Protein AF-A0A9E2HA99-F1 (afdb_monomer_lite)

Sequence (109 aa):
MNSQIDRIVDLSRIRFGTSSFSSKDWVGPFYKPGTSASDFLRQYSNELDTVEIDSTYYSIPSEDAVKGWIEKIPEKFVLSAKLQSRSSEQCHQVIVAEQKESEKGLHVA

Foldseek 3Di:
DPPPPCPPDVCVPDWDEEQDQQDPVCQPVQNDHPDDSLLSLLSRQVVTQEYEDAVCQVDPDDPVVVVSSVVRHDLRHWYWYADHDPDPDDDRHTDIDHDDPDPDDPDDD

Secondary structure (DSSP, 8-state):
--SSGGGT--GGG---EES-S--GGGBTTTBPTT--GGGHHHHHHHH-SEEEETHHHHSPPPHHHHHHHHTTS-TT-EEEEEPPPSSSS----EEEE------------

Radius of gyration: 17.53 Å; chains: 1; bounding box: 43×54×47 Å

Structure (mmCIF, N/CA/C/O backbone):
data_AF-A0A9E2HA99-F1
#
_entry.id   AF-A0A9E2HA99-F1
#
loop_
_atom_site.group_PDB
_atom_site.id
_atom_site.type_symbol
_atom_site.label_atom_id
_atom_site.label_alt_id
_atom_site.label_comp_id
_atom_site.label_asym_id
_atom_site.label_entity_id
_atom_site.label_seq_id
_atom_site.pdbx_PDB_ins_code
_atom_site.Cartn_x
_atom_site.Cartn_y
_atom_site.Cartn_z
_atom_site.occupancy
_atom_site.B_iso_or_equiv
_atom_site.auth_seq_id
_atom_site.auth_comp_id
_atom_site.auth_asym_id
_atom_site.auth_atom_id
_atom_site.pdbx_PDB_model_num
ATOM 1 N N . MET A 1 1 ? -18.242 -6.633 -32.021 1.00 46.50 1 MET A N 1
ATOM 2 C CA . MET A 1 1 ? -17.033 -5.799 -32.186 1.00 46.50 1 MET A CA 1
ATOM 3 C C . MET A 1 1 ? -16.126 -5.785 -30.944 1.00 46.50 1 MET A C 1
ATOM 5 O O . MET A 1 1 ? -15.250 -4.944 -30.889 1.00 46.50 1 MET A O 1
ATOM 9 N N . ASN A 1 2 ? -16.260 -6.735 -29.999 1.00 47.84 2 ASN A N 1
ATOM 10 C CA . ASN A 1 2 ? -15.469 -6.759 -28.751 1.00 47.84 2 ASN A CA 1
ATOM 11 C C . ASN A 1 2 ? -14.676 -8.065 -28.524 1.00 47.84 2 ASN A C 1
ATOM 13 O O . ASN A 1 2 ? -14.127 -8.254 -27.453 1.00 47.84 2 ASN A O 1
ATOM 17 N N . SER A 1 3 ? -14.581 -8.980 -29.498 1.00 56.81 3 SER A N 1
ATOM 18 C CA . SER A 1 3 ? -14.008 -10.325 -29.264 1.00 56.81 3 SER A CA 1
ATOM 19 C C . SER A 1 3 ? -12.512 -10.468 -29.604 1.00 56.81 3 SER A C 1
ATOM 21 O O . SER A 1 3 ? -12.031 -11.590 -29.787 1.00 56.81 3 SER A O 1
ATOM 23 N N . GLN A 1 4 ? -11.786 -9.361 -29.797 1.00 55.38 4 GLN A N 1
ATOM 24 C CA . GLN A 1 4 ? -10.357 -9.384 -30.157 1.00 55.38 4 GLN A CA 1
ATOM 25 C C . GLN A 1 4 ? -9.420 -8.846 -29.066 1.00 55.38 4 GLN A C 1
ATOM 27 O O . GLN A 1 4 ? -8.236 -9.164 -29.122 1.00 55.38 4 GLN A O 1
ATOM 32 N N . ILE A 1 5 ? -9.916 -8.110 -28.062 1.00 58.50 5 ILE A N 1
ATOM 33 C CA . ILE A 1 5 ? -9.073 -7.589 -26.968 1.00 58.50 5 ILE A CA 1
ATOM 34 C C . ILE A 1 5 ? -8.691 -8.706 -25.981 1.00 58.50 5 ILE A C 1
ATOM 36 O O . ILE A 1 5 ? -7.530 -8.798 -25.591 1.00 58.50 5 ILE A O 1
ATOM 40 N N . ASP A 1 6 ? -9.606 -9.639 -25.702 1.00 54.19 6 ASP A N 1
ATOM 41 C CA . ASP A 1 6 ? -9.389 -10.740 -24.745 1.00 54.19 6 ASP A CA 1
ATOM 42 C C . ASP A 1 6 ? -8.276 -11.727 -25.146 1.00 54.19 6 ASP A C 1
ATOM 44 O O . ASP A 1 6 ? -7.836 -12.533 -24.333 1.00 54.19 6 ASP A O 1
ATOM 48 N N . ARG A 1 7 ? -7.809 -11.700 -26.405 1.00 57.19 7 ARG A N 1
ATOM 49 C CA . ARG A 1 7 ? -6.773 -12.624 -26.907 1.00 57.19 7 ARG A CA 1
ATOM 50 C C . ARG A 1 7 ? -5.342 -12.098 -26.819 1.00 57.19 7 ARG A C 1
ATOM 52 O O . ARG A 1 7 ? -4.423 -12.873 -27.069 1.00 57.19 7 ARG A O 1
ATOM 59 N N . ILE A 1 8 ? -5.140 -10.819 -26.505 1.00 66.00 8 ILE A N 1
ATOM 60 C CA . ILE A 1 8 ? -3.802 -10.199 -26.532 1.00 66.00 8 ILE A CA 1
ATOM 61 C C . ILE A 1 8 ? -3.199 -10.115 -25.125 1.00 66.00 8 ILE A C 1
ATOM 63 O O . ILE A 1 8 ? -1.981 -10.189 -24.978 1.00 66.00 8 ILE A O 1
ATOM 67 N N . VAL A 1 9 ? -4.033 -10.004 -24.089 1.00 65.44 9 VAL A N 1
ATOM 68 C CA . VAL A 1 9 ? -3.582 -9.824 -22.708 1.00 65.44 9 VAL A CA 1
ATOM 69 C C . VAL A 1 9 ? -4.480 -10.618 -21.764 1.00 65.44 9 VAL A C 1
ATOM 71 O O . VAL A 1 9 ? -5.677 -10.361 -21.674 1.00 65.44 9 VAL A O 1
ATOM 74 N N . ASP A 1 10 ? -3.892 -11.574 -21.047 1.00 71.94 10 ASP A N 1
ATOM 75 C CA . ASP A 1 10 ? -4.561 -12.283 -19.958 1.00 71.94 10 ASP A CA 1
ATOM 76 C C . ASP A 1 10 ? -4.731 -11.328 -18.766 1.00 71.94 10 ASP A C 1
ATOM 78 O O . ASP A 1 10 ? -3.819 -11.146 -17.955 1.00 71.94 10 ASP A O 1
ATOM 82 N N . LEU A 1 11 ? -5.900 -10.683 -18.681 1.00 74.81 11 LEU A N 1
ATOM 83 C CA . LEU A 1 11 ? -6.224 -9.729 -17.615 1.00 74.81 11 LEU A CA 1
ATOM 84 C C . LEU A 1 11 ? -6.169 -10.361 -16.216 1.00 74.81 11 LEU A C 1
ATOM 86 O O . LEU A 1 11 ? -6.004 -9.629 -15.247 1.00 74.81 11 LEU A O 1
ATOM 90 N N . SER A 1 12 ? -6.233 -11.695 -16.095 1.00 76.31 12 SER A N 1
ATOM 91 C CA . SER A 1 12 ? -6.100 -12.378 -14.800 1.00 76.31 12 SER A CA 1
ATOM 92 C C . SER A 1 12 ? -4.707 -12.236 -14.171 1.00 76.31 12 SER A C 1
ATOM 94 O O . SER A 1 12 ? -4.538 -12.507 -12.984 1.00 76.31 12 SER A O 1
ATOM 96 N N . ARG A 1 13 ? -3.710 -11.783 -14.945 1.00 80.25 13 ARG A N 1
ATOM 97 C CA . ARG A 1 13 ? -2.325 -11.569 -14.496 1.00 80.25 13 ARG A CA 1
ATOM 98 C C . ARG A 1 13 ? -1.954 -10.098 -14.319 1.00 80.25 13 ARG A C 1
ATOM 100 O O . ARG A 1 13 ? -0.821 -9.808 -13.941 1.00 80.25 13 ARG A O 1
ATOM 107 N N . ILE A 1 14 ? -2.865 -9.171 -14.616 1.00 87.19 14 ILE A N 1
ATOM 108 C CA . ILE A 1 14 ? -2.620 -7.734 -14.470 1.00 87.19 14 ILE A CA 1
ATOM 109 C C . ILE A 1 14 ? -3.133 -7.269 -13.116 1.00 87.19 14 ILE A C 1
ATOM 111 O O . ILE A 1 14 ? -4.271 -7.537 -12.749 1.00 87.19 14 ILE A O 1
ATOM 115 N N . ARG A 1 15 ? -2.288 -6.529 -12.397 1.00 90.00 15 ARG A N 1
ATOM 116 C CA . ARG A 1 15 ? -2.621 -5.897 -11.120 1.00 90.00 15 ARG A CA 1
ATOM 117 C C . ARG A 1 15 ? -2.501 -4.391 -11.255 1.00 90.00 15 ARG A C 1
ATOM 119 O O . ARG A 1 15 ? -1.520 -3.899 -11.811 1.00 90.00 15 ARG A O 1
ATOM 126 N N . PHE A 1 16 ? -3.480 -3.671 -10.721 1.00 92.94 16 PHE A N 1
ATOM 127 C CA . PHE A 1 16 ? -3.475 -2.213 -10.698 1.00 92.94 16 PHE A CA 1
ATOM 128 C C . PHE A 1 16 ? -3.055 -1.701 -9.323 1.00 92.94 16 PHE A C 1
ATOM 130 O O . PHE A 1 16 ? -3.467 -2.229 -8.290 1.00 92.94 16 PHE A O 1
ATOM 137 N N . GLY A 1 17 ? -2.213 -0.672 -9.334 1.00 94.12 17 GLY A N 1
ATOM 138 C CA . GLY A 1 17 ? -1.601 -0.105 -8.144 1.00 94.12 17 GLY A CA 1
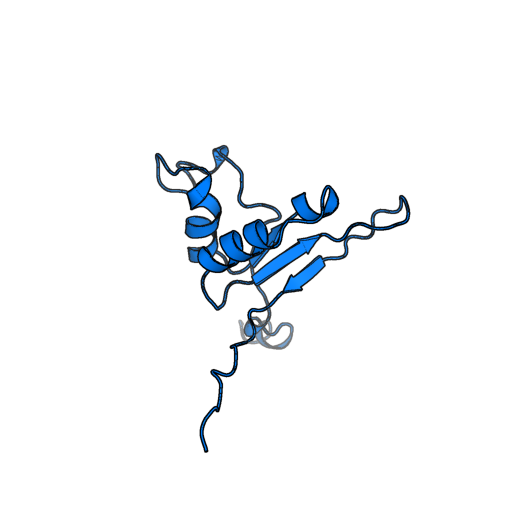ATOM 139 C C . GLY A 1 17 ? -0.906 1.220 -8.428 1.00 94.12 17 GLY A C 1
ATOM 140 O O . GLY A 1 17 ? -0.895 1.713 -9.556 1.00 94.12 17 GLY A O 1
ATOM 141 N N . THR A 1 18 ? -0.308 1.788 -7.389 1.00 94.62 18 THR A N 1
ATOM 142 C CA . THR A 1 18 ? 0.424 3.062 -7.408 1.00 94.62 18 THR A CA 1
ATOM 143 C C . THR A 1 18 ? 1.835 2.871 -6.858 1.00 94.62 18 THR A C 1
ATOM 145 O O . THR A 1 18 ? 2.145 1.841 -6.258 1.00 94.62 18 THR A O 1
ATOM 148 N N . SER A 1 19 ? 2.695 3.880 -7.024 1.00 91.62 19 SER A N 1
ATOM 149 C CA . SER A 1 19 ? 4.073 3.832 -6.516 1.00 91.62 19 SER A CA 1
ATOM 150 C C . SER A 1 19 ? 4.205 4.097 -5.005 1.00 91.62 19 SER A C 1
ATOM 152 O O . SER A 1 19 ? 5.298 4.092 -4.448 1.00 91.62 19 SER A O 1
ATOM 154 N N . SER A 1 20 ? 3.092 4.412 -4.336 1.00 92.81 20 SER A N 1
ATOM 155 C CA . SER A 1 20 ? 3.031 4.692 -2.902 1.00 92.81 20 SER A CA 1
ATOM 156 C C . SER A 1 20 ? 1.587 4.659 -2.401 1.00 92.81 20 SER A C 1
ATOM 158 O O . SER A 1 20 ? 0.653 4.901 -3.166 1.00 92.81 20 SER A O 1
ATOM 160 N N . PHE A 1 21 ? 1.417 4.420 -1.100 1.00 94.06 21 PHE A N 1
ATOM 161 C CA . PHE A 1 21 ? 0.149 4.508 -0.369 1.00 94.06 21 PHE A CA 1
ATOM 162 C C . PHE A 1 21 ? 0.176 5.579 0.742 1.00 94.06 21 PHE A C 1
ATOM 164 O O . PHE A 1 21 ? -0.810 5.771 1.448 1.00 94.06 21 PHE A O 1
ATOM 171 N N . SER A 1 22 ? 1.293 6.280 0.959 1.00 94.31 22 SER A N 1
ATOM 172 C CA . SER A 1 22 ? 1.503 7.068 2.185 1.00 94.31 22 SER A CA 1
ATOM 173 C C . SER A 1 22 ? 1.083 8.544 2.101 1.00 94.31 22 SER A C 1
ATOM 175 O O . SER A 1 22 ? 1.416 9.322 2.998 1.00 94.31 22 SER A O 1
ATOM 177 N N . SER A 1 23 ? 0.388 8.961 1.036 1.00 93.62 23 SER A N 1
ATOM 178 C CA . SER A 1 23 ? -0.002 10.365 0.852 1.00 93.62 23 SER A CA 1
ATOM 179 C C . SER A 1 23 ? -1.166 10.766 1.761 1.00 93.62 23 SER A C 1
ATOM 181 O O . SER A 1 23 ? -2.225 10.140 1.747 1.00 93.62 23 SER A O 1
ATOM 183 N N . LYS A 1 24 ? -0.994 11.853 2.525 1.00 94.56 24 LYS A N 1
ATOM 184 C CA . LYS A 1 24 ? -2.069 12.432 3.351 1.00 94.56 24 LYS A CA 1
ATOM 185 C C . LYS A 1 24 ? -3.131 13.145 2.518 1.00 94.56 24 LYS A C 1
ATOM 187 O O . LYS A 1 24 ? -4.269 13.233 2.963 1.00 94.56 24 LYS A O 1
ATOM 192 N N . ASP A 1 25 ? -2.785 13.589 1.312 1.00 96.06 25 ASP A N 1
ATOM 193 C CA . ASP A 1 25 ? -3.713 14.282 0.408 1.00 96.06 25 ASP A CA 1
ATOM 194 C C . ASP A 1 25 ? -4.840 13.359 -0.077 1.00 96.06 25 ASP A C 1
ATOM 196 O O . ASP A 1 25 ? -5.857 13.807 -0.600 1.00 96.06 25 ASP A O 1
ATOM 200 N N . TRP A 1 26 ? -4.672 12.051 0.115 1.00 96.44 26 TRP A N 1
ATOM 201 C CA . TRP A 1 26 ? -5.674 11.043 -0.204 1.00 96.44 26 TRP A CA 1
ATOM 202 C C . TRP A 1 26 ? -6.728 10.887 0.899 1.00 96.44 26 TRP A C 1
ATOM 204 O O . TRP A 1 26 ? -7.738 10.227 0.671 1.00 96.44 26 TRP A O 1
ATOM 214 N N . VAL A 1 27 ? -6.552 11.509 2.073 1.00 97.19 27 VAL A N 1
ATOM 215 C CA . VAL A 1 27 ? -7.571 11.530 3.136 1.00 97.19 27 VAL A CA 1
ATOM 216 C C . VAL A 1 27 ? -8.736 12.427 2.733 1.00 97.19 27 VAL A C 1
ATOM 218 O O . VAL A 1 27 ? -8.594 13.639 2.614 1.00 97.19 27 VAL A O 1
ATOM 221 N N . GLY A 1 28 ? -9.907 11.819 2.557 1.00 96.19 28 GLY A N 1
ATOM 222 C CA . GLY A 1 28 ? -11.107 12.446 2.012 1.00 96.19 28 GLY A CA 1
ATOM 223 C C . GLY A 1 28 ? -11.425 11.922 0.608 1.00 96.19 28 GLY A C 1
ATOM 224 O O . GLY A 1 28 ? -12.472 11.299 0.452 1.00 96.19 28 GLY A O 1
ATOM 225 N N . PRO A 1 29 ? -10.551 12.132 -0.399 1.00 95.62 29 PRO A N 1
ATOM 226 C CA . PRO A 1 29 ? -10.797 11.660 -1.765 1.00 95.62 29 PRO A CA 1
ATOM 227 C C . PRO A 1 29 ? -10.747 10.138 -1.947 1.00 95.62 29 PRO A C 1
ATOM 229 O O . PRO A 1 29 ? -11.483 9.610 -2.774 1.00 95.62 29 PRO A O 1
ATOM 232 N N . PHE A 1 30 ? -9.875 9.441 -1.213 1.00 96.25 30 PHE A N 1
ATOM 233 C CA . PHE A 1 30 ? -9.651 7.998 -1.367 1.00 96.25 30 PHE A CA 1
ATOM 234 C C . PHE A 1 30 ? -9.720 7.263 -0.023 1.00 96.25 30 PHE A C 1
ATOM 236 O O . PHE A 1 30 ? -10.460 6.295 0.121 1.00 96.25 30 PHE A O 1
ATOM 243 N N . TYR A 1 31 ? -9.020 7.758 0.999 1.00 96.62 31 TYR A N 1
ATOM 244 C CA . TYR A 1 31 ? -9.160 7.270 2.370 1.00 96.62 31 TYR A CA 1
ATOM 245 C C . TYR A 1 31 ? -10.327 7.944 3.078 1.00 96.62 31 TYR A C 1
ATOM 247 O O . TYR A 1 31 ? -10.627 9.116 2.842 1.00 96.62 31 TYR A O 1
ATOM 255 N N . LYS A 1 32 ? -10.937 7.239 4.032 1.00 96.44 32 LYS A N 1
ATOM 256 C CA . LYS A 1 32 ? -12.014 7.804 4.854 1.00 96.44 32 LYS A CA 1
ATOM 257 C C . LYS A 1 32 ? -11.538 9.072 5.586 1.00 96.44 32 LYS A C 1
ATOM 259 O O . LYS A 1 32 ? -10.385 9.118 6.033 1.00 96.44 32 LYS A O 1
ATOM 264 N N . PRO A 1 33 ? -12.390 10.095 5.767 1.00 96.94 33 PRO A N 1
ATOM 265 C CA . PRO A 1 33 ? -12.038 11.263 6.570 1.00 96.94 33 PRO A CA 1
ATOM 266 C C . PRO A 1 33 ? -11.566 10.865 7.975 1.00 96.94 33 PRO A C 1
ATOM 268 O O . PRO A 1 33 ? -12.161 9.998 8.611 1.00 96.94 33 PRO A O 1
ATOM 271 N N . GLY A 1 34 ? -10.483 11.485 8.451 1.00 94.94 34 GLY A N 1
ATOM 272 C CA . GLY A 1 34 ? -9.895 11.184 9.763 1.00 94.94 34 GLY A CA 1
ATOM 273 C C . GLY A 1 34 ? -9.029 9.919 9.814 1.00 94.94 34 GLY A C 1
ATOM 274 O O . GLY A 1 34 ? -8.588 9.537 10.895 1.00 94.94 34 GLY A O 1
ATOM 275 N N . THR A 1 35 ? -8.758 9.274 8.673 1.00 95.81 35 THR A N 1
ATOM 276 C CA . THR A 1 35 ? -7.875 8.100 8.622 1.00 95.81 35 THR A CA 1
ATOM 277 C C . THR A 1 35 ? -6.469 8.436 9.114 1.00 95.81 35 THR A C 1
ATOM 279 O O . THR A 1 35 ? -5.839 9.391 8.654 1.00 95.81 35 THR A O 1
ATOM 282 N N . SER A 1 36 ? -5.965 7.615 10.035 1.00 96.31 36 SER A N 1
ATOM 283 C CA . SER A 1 36 ? -4.597 7.707 10.535 1.00 96.31 36 SER A CA 1
ATOM 284 C C . SER A 1 36 ? -3.597 7.156 9.512 1.00 96.31 36 SER A C 1
ATOM 286 O O . SER A 1 36 ? -3.902 6.224 8.768 1.00 96.31 36 SER A O 1
ATOM 288 N N . ALA A 1 37 ? -2.363 7.665 9.507 1.00 94.25 37 ALA A N 1
ATOM 289 C CA . ALA A 1 37 ? -1.328 7.168 8.594 1.00 94.25 37 ALA A CA 1
ATOM 290 C C . ALA A 1 37 ? -1.031 5.666 8.777 1.00 94.25 37 ALA A C 1
ATOM 292 O O . ALA A 1 37 ? -0.678 4.980 7.819 1.00 94.25 37 ALA A O 1
ATOM 293 N N . SER A 1 38 ? -1.217 5.130 9.990 1.00 94.38 38 SER A N 1
ATOM 294 C CA . SER A 1 38 ? -1.064 3.699 10.275 1.00 94.38 38 SER A CA 1
ATOM 295 C C . SER A 1 38 ? -2.067 2.813 9.534 1.00 94.38 38 SER A C 1
ATOM 297 O O . SER A 1 38 ? -1.754 1.640 9.310 1.00 94.38 38 SER A O 1
ATOM 299 N N . ASP A 1 39 ? -3.212 3.368 9.129 1.00 96.06 39 ASP A N 1
ATOM 300 C CA . ASP A 1 39 ? -4.304 2.655 8.459 1.00 96.06 39 ASP A CA 1
ATOM 301 C C . ASP A 1 39 ? -4.307 2.825 6.936 1.00 96.06 39 ASP A C 1
ATOM 303 O O . ASP A 1 39 ? -5.095 2.165 6.259 1.00 96.06 39 ASP A O 1
ATOM 307 N N . PHE A 1 40 ? -3.427 3.664 6.375 1.00 97.12 40 PHE A N 1
ATOM 308 C CA . PHE A 1 40 ? -3.388 3.921 4.930 1.00 97.12 40 PHE A CA 1
ATOM 309 C C . PHE A 1 40 ? -3.217 2.638 4.123 1.00 97.12 40 PHE A C 1
ATOM 311 O O . PHE A 1 40 ? -4.036 2.362 3.256 1.00 97.12 40 PHE A O 1
ATOM 318 N N . LEU A 1 41 ? -2.226 1.804 4.459 1.00 96.38 41 LEU A N 1
ATOM 319 C CA . LEU A 1 41 ? -1.997 0.537 3.755 1.00 96.38 41 LEU A CA 1
ATOM 320 C C . LEU A 1 41 ? -3.207 -0.406 3.843 1.00 96.38 41 LEU A C 1
ATOM 322 O O . LEU A 1 41 ? -3.548 -1.076 2.870 1.00 96.38 41 LEU A O 1
ATOM 326 N N . ARG A 1 42 ? -3.882 -0.432 4.998 1.00 96.44 42 ARG A N 1
ATOM 327 C CA . ARG A 1 42 ? -5.069 -1.267 5.200 1.00 96.44 42 ARG A CA 1
ATOM 328 C C . ARG A 1 42 ? -6.226 -0.806 4.321 1.00 96.44 42 ARG A C 1
ATOM 330 O O . ARG A 1 42 ? -6.893 -1.641 3.733 1.00 96.44 42 ARG A O 1
ATOM 337 N N . GLN A 1 43 ? -6.486 0.498 4.231 1.00 97.12 43 GLN A N 1
ATOM 338 C CA . GLN A 1 43 ? -7.550 1.002 3.354 1.00 97.12 43 GLN A CA 1
ATOM 339 C C . GLN A 1 43 ? -7.176 0.866 1.881 1.00 97.12 43 GLN A C 1
ATOM 341 O O . GLN A 1 43 ? -7.989 0.396 1.098 1.00 97.12 43 GLN A O 1
ATOM 346 N N . TYR A 1 44 ? -5.935 1.192 1.529 1.00 97.25 44 TYR A N 1
ATOM 347 C CA . TYR A 1 44 ? -5.420 1.085 0.171 1.00 97.25 44 TYR A CA 1
ATOM 348 C C . TYR A 1 44 ? -5.579 -0.328 -0.403 1.00 97.25 44 TYR A C 1
ATOM 350 O O . TYR A 1 44 ? -6.094 -0.505 -1.503 1.00 97.25 44 TYR A O 1
ATOM 358 N N . SER A 1 45 ? -5.170 -1.340 0.363 1.00 95.94 45 SER A N 1
ATOM 359 C CA . SER A 1 45 ? -5.161 -2.737 -0.087 1.00 95.94 45 SER A CA 1
ATOM 360 C C . SER A 1 45 ? -6.541 -3.391 -0.192 1.00 95.94 45 SER A C 1
ATOM 362 O O . SER A 1 45 ? -6.638 -4.507 -0.691 1.00 95.94 45 SER A O 1
ATOM 364 N N . ASN A 1 46 ? -7.604 -2.709 0.247 1.00 94.62 46 ASN A N 1
ATOM 365 C CA . ASN A 1 46 ? -8.978 -3.148 -0.007 1.00 94.62 46 ASN A CA 1
ATOM 366 C C . ASN A 1 46 ? -9.513 -2.668 -1.365 1.00 94.62 46 ASN A C 1
ATOM 368 O O . ASN A 1 46 ? -10.490 -3.231 -1.846 1.00 94.62 46 ASN A O 1
ATOM 372 N N . GLU A 1 47 ? -8.899 -1.643 -1.962 1.00 94.62 47 GLU A N 1
ATOM 373 C CA . GLU A 1 47 ? -9.383 -1.007 -3.197 1.00 94.62 47 GLU A CA 1
ATOM 374 C C . GLU A 1 47 ? -8.501 -1.326 -4.417 1.00 94.62 47 GLU A C 1
ATOM 376 O O . GLU A 1 47 ? -8.965 -1.259 -5.553 1.00 94.62 47 GLU A O 1
ATOM 381 N N . LEU A 1 48 ? -7.223 -1.656 -4.200 1.00 94.94 48 LEU A N 1
ATOM 382 C CA . LEU A 1 48 ? -6.238 -1.954 -5.246 1.00 94.94 48 LEU A CA 1
ATOM 383 C C . LEU A 1 48 ? -5.521 -3.277 -4.969 1.00 94.94 48 LEU A C 1
ATOM 385 O O . LEU A 1 48 ? -5.521 -3.766 -3.844 1.00 94.94 48 LEU A O 1
ATOM 389 N N . ASP A 1 49 ? -4.874 -3.837 -5.993 1.00 93.75 49 ASP A N 1
ATOM 390 C CA . ASP A 1 49 ? -4.317 -5.197 -5.956 1.00 93.75 49 ASP A CA 1
ATOM 391 C C . ASP A 1 49 ? -2.818 -5.250 -5.641 1.00 93.75 49 ASP A C 1
ATOM 393 O O . ASP A 1 49 ? -2.277 -6.322 -5.344 1.00 93.75 49 ASP A O 1
ATOM 397 N N . THR A 1 50 ? -2.117 -4.123 -5.782 1.00 94.81 50 THR A N 1
ATOM 398 C CA . THR A 1 50 ? -0.672 -4.035 -5.557 1.00 94.81 50 THR A CA 1
ATOM 399 C C . THR A 1 50 ? -0.233 -2.616 -5.216 1.00 94.81 50 THR A C 1
ATOM 401 O O . THR A 1 50 ? -0.916 -1.651 -5.547 1.00 94.81 50 THR A O 1
ATOM 404 N N . VAL A 1 51 ? 0.941 -2.471 -4.600 1.00 95.38 51 VAL A N 1
ATOM 405 C CA . VAL A 1 51 ? 1.613 -1.171 -4.428 1.00 95.38 51 VAL A CA 1
ATOM 406 C C . VAL A 1 51 ? 3.127 -1.318 -4.530 1.00 95.38 51 VAL A C 1
ATOM 408 O O . VAL A 1 51 ? 3.686 -2.305 -4.042 1.00 95.38 51 VAL A O 1
ATOM 411 N N . GLU A 1 52 ? 3.795 -0.344 -5.153 1.00 94.25 52 GLU A N 1
ATOM 412 C CA . GLU A 1 52 ? 5.256 -0.224 -5.077 1.00 94.25 52 GLU A CA 1
ATOM 413 C C . GLU A 1 52 ? 5.652 0.414 -3.739 1.00 94.25 52 GLU A C 1
ATOM 415 O O . GLU A 1 52 ? 5.055 1.395 -3.297 1.00 94.25 52 GLU A O 1
ATOM 420 N N . ILE A 1 53 ? 6.668 -0.133 -3.081 1.00 91.94 53 ILE A N 1
ATOM 421 C CA . ILE A 1 53 ? 7.287 0.453 -1.899 1.00 91.94 53 ILE A CA 1
ATOM 422 C C . ILE A 1 53 ? 8.627 1.048 -2.321 1.00 91.94 53 ILE A C 1
ATOM 424 O O . ILE A 1 53 ? 9.633 0.348 -2.414 1.00 91.94 53 ILE A O 1
ATOM 428 N N . ASP A 1 54 ? 8.645 2.363 -2.526 1.00 89.50 54 ASP A N 1
ATOM 429 C CA . ASP A 1 54 ? 9.859 3.108 -2.873 1.00 89.50 54 ASP A CA 1
ATOM 430 C C . ASP A 1 54 ? 10.834 3.250 -1.692 1.00 89.50 54 ASP A C 1
ATOM 432 O O . ASP A 1 54 ? 12.042 3.382 -1.887 1.00 89.50 54 ASP A O 1
ATOM 436 N N . SER A 1 55 ? 10.345 3.211 -0.445 1.00 87.94 55 SER A N 1
ATOM 437 C CA . SER A 1 55 ? 11.192 3.440 0.736 1.00 87.94 55 SER A CA 1
ATOM 438 C C . SER A 1 55 ? 12.321 2.415 0.872 1.00 87.94 55 SER A C 1
ATOM 440 O O . SER A 1 55 ? 13.366 2.735 1.439 1.00 87.94 55 SER A O 1
ATOM 442 N N . THR A 1 56 ? 12.139 1.208 0.325 1.00 86.44 56 THR A N 1
ATOM 443 C CA . THR A 1 56 ? 13.149 0.140 0.347 1.00 86.44 56 THR A CA 1
ATOM 444 C C . THR A 1 56 ? 14.382 0.457 -0.496 1.00 86.44 56 THR A C 1
ATOM 446 O O . THR A 1 56 ? 15.433 -0.140 -0.279 1.00 86.44 56 THR A O 1
ATOM 449 N N . TYR A 1 57 ? 14.291 1.429 -1.410 1.00 85.75 57 TYR A N 1
ATOM 450 C CA . TYR A 1 57 ? 15.445 1.946 -2.143 1.00 85.75 57 TYR A CA 1
ATOM 451 C C . TYR A 1 57 ? 16.425 2.697 -1.231 1.00 85.75 57 TYR A C 1
ATOM 453 O O . TYR A 1 57 ? 17.635 2.630 -1.429 1.00 85.75 57 TYR A O 1
ATOM 461 N N . TYR A 1 58 ? 15.906 3.417 -0.233 1.00 85.12 58 TYR A N 1
ATOM 462 C CA . TYR A 1 58 ? 16.713 4.263 0.651 1.00 85.12 58 TYR A CA 1
ATOM 463 C C . TYR A 1 58 ? 17.224 3.519 1.884 1.00 85.12 58 TYR A C 1
ATOM 465 O O . TYR A 1 58 ? 18.255 3.887 2.442 1.00 85.12 58 TYR A O 1
ATOM 473 N N . SER A 1 59 ? 16.493 2.501 2.338 1.00 86.19 59 SER A N 1
ATOM 474 C CA . SER A 1 59 ? 16.854 1.703 3.505 1.00 86.19 59 SER A CA 1
ATOM 475 C C . SER A 1 59 ? 16.219 0.325 3.422 1.00 86.19 59 SER A C 1
ATOM 477 O O . SER A 1 59 ? 15.037 0.197 3.111 1.00 86.19 59 SER A O 1
ATOM 479 N N . ILE A 1 60 ? 16.974 -0.705 3.801 1.00 88.75 60 ILE A N 1
ATOM 480 C CA . ILE A 1 60 ? 16.426 -2.052 3.979 1.00 88.75 60 ILE A CA 1
ATOM 481 C C . ILE A 1 60 ? 15.408 -2.000 5.136 1.00 88.75 60 ILE A C 1
ATOM 483 O O . ILE A 1 60 ? 15.752 -1.485 6.206 1.00 88.75 60 ILE A O 1
ATOM 487 N N . PRO A 1 61 ? 14.159 -2.471 4.950 1.00 89.62 61 PRO A N 1
ATOM 488 C CA . PRO A 1 61 ? 13.167 -2.485 6.019 1.00 89.62 61 PRO A CA 1
ATOM 489 C C . PRO A 1 61 ? 13.527 -3.536 7.076 1.00 89.62 61 PRO A C 1
ATOM 491 O O . PRO A 1 61 ? 14.109 -4.575 6.763 1.00 89.62 61 PRO A O 1
ATOM 494 N N . SER A 1 62 ? 13.155 -3.283 8.331 1.00 92.44 62 SER A N 1
ATOM 495 C CA . SER A 1 62 ? 13.259 -4.301 9.378 1.00 92.44 62 SER A CA 1
ATOM 496 C C . SER A 1 62 ? 12.238 -5.419 9.158 1.00 92.44 62 SER A C 1
ATOM 498 O O . SER A 1 62 ? 11.200 -5.220 8.524 1.00 92.44 62 SER A O 1
ATOM 500 N N . GLU A 1 63 ? 12.504 -6.590 9.734 1.00 92.69 63 GLU A N 1
ATOM 501 C CA . GLU A 1 63 ? 11.572 -7.719 9.698 1.00 92.69 63 GLU A CA 1
ATOM 502 C C . GLU A 1 63 ? 10.198 -7.340 10.277 1.00 92.69 63 GLU A C 1
ATOM 504 O O . GLU A 1 63 ? 9.169 -7.655 9.684 1.00 92.69 63 GLU A O 1
ATOM 509 N N . ASP A 1 64 ? 10.175 -6.587 11.380 1.00 93.88 64 ASP A N 1
ATOM 510 C CA . ASP A 1 64 ? 8.938 -6.119 12.014 1.00 93.88 64 ASP A CA 1
ATOM 511 C C . ASP A 1 64 ? 8.147 -5.155 11.126 1.00 93.88 64 ASP A C 1
ATOM 513 O O . ASP A 1 64 ? 6.918 -5.206 11.097 1.00 93.88 64 ASP A O 1
ATOM 517 N N . ALA A 1 65 ? 8.831 -4.295 10.362 1.00 91.50 65 ALA A N 1
ATOM 518 C CA . ALA A 1 65 ? 8.165 -3.414 9.408 1.00 91.50 65 ALA A CA 1
ATOM 519 C C . ALA A 1 65 ? 7.482 -4.227 8.300 1.00 91.50 65 A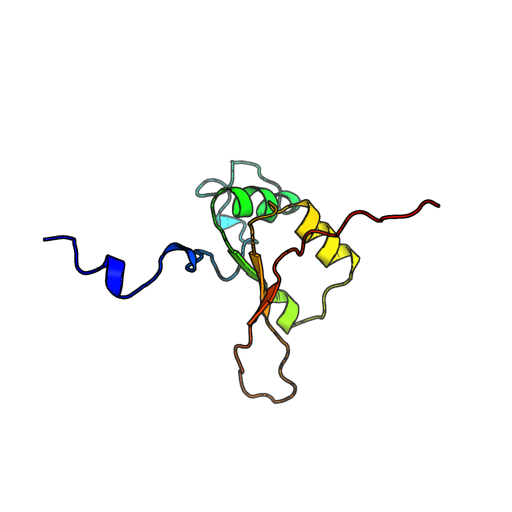LA A C 1
ATOM 521 O O . ALA A 1 65 ? 6.321 -3.971 7.982 1.00 91.50 65 ALA A O 1
ATOM 522 N N . VAL A 1 66 ? 8.174 -5.238 7.762 1.00 92.31 66 VAL A N 1
ATOM 523 C CA . VAL A 1 66 ? 7.620 -6.134 6.737 1.00 92.31 66 VAL A CA 1
ATOM 524 C C . VAL A 1 66 ? 6.438 -6.932 7.293 1.00 92.31 66 VAL A C 1
ATOM 526 O O . VAL A 1 66 ? 5.381 -6.954 6.665 1.00 92.31 66 VAL A O 1
ATOM 529 N N . LYS A 1 67 ? 6.559 -7.516 8.491 1.00 93.06 67 LYS A N 1
ATOM 530 C CA . LYS A 1 67 ? 5.447 -8.207 9.173 1.00 93.06 67 LYS A CA 1
ATOM 531 C C . LYS A 1 67 ? 4.244 -7.286 9.360 1.00 93.06 67 LYS A C 1
ATOM 533 O O . LYS A 1 67 ? 3.131 -7.648 8.989 1.00 93.06 67 LYS A O 1
ATOM 538 N N . GLY A 1 68 ? 4.476 -6.061 9.830 1.00 93.75 68 GLY A N 1
ATOM 539 C CA . GLY A 1 68 ? 3.426 -5.063 10.011 1.00 93.75 68 GLY A CA 1
ATOM 540 C C . GLY A 1 68 ? 2.745 -4.629 8.707 1.00 93.75 68 GLY A C 1
ATOM 541 O O . GLY A 1 68 ? 1.596 -4.187 8.745 1.00 93.75 68 GLY A O 1
ATOM 542 N N . TRP A 1 69 ? 3.409 -4.740 7.551 1.00 94.12 69 TRP A N 1
ATOM 543 C CA . TRP A 1 69 ? 2.756 -4.567 6.248 1.00 94.12 69 TRP A CA 1
ATOM 544 C C . TRP A 1 69 ? 1.888 -5.769 5.892 1.00 94.12 69 TRP A C 1
ATOM 546 O O . TRP A 1 69 ? 0.732 -5.582 5.519 1.00 94.12 69 TRP A O 1
ATOM 556 N N . ILE A 1 70 ? 2.418 -6.983 6.058 1.00 93.25 70 ILE A N 1
ATOM 557 C CA . ILE A 1 70 ? 1.718 -8.240 5.755 1.00 93.25 70 ILE A CA 1
ATOM 558 C C . ILE A 1 70 ? 0.417 -8.356 6.563 1.00 93.25 70 ILE A C 1
ATOM 560 O O . ILE A 1 70 ? -0.622 -8.696 6.012 1.00 93.25 70 ILE A O 1
ATOM 564 N N . GLU A 1 71 ? 0.425 -7.974 7.840 1.00 93.69 71 GLU A N 1
ATOM 565 C CA . GLU A 1 71 ? -0.767 -7.981 8.709 1.00 93.69 71 GLU A CA 1
ATOM 566 C C . GLU A 1 71 ? -1.872 -6.987 8.291 1.00 93.69 71 GLU A C 1
ATOM 568 O O . GLU A 1 71 ? -3.009 -7.037 8.785 1.00 93.69 71 GLU A O 1
ATOM 573 N N . LYS A 1 72 ? -1.551 -6.022 7.423 1.00 94.06 72 LYS A N 1
ATOM 574 C CA . LYS A 1 72 ? -2.483 -4.972 6.989 1.00 94.06 72 LYS A CA 1
ATOM 575 C C . LYS A 1 72 ? -3.120 -5.246 5.637 1.00 94.06 72 LYS A C 1
ATOM 577 O O . LYS A 1 72 ? -4.118 -4.590 5.347 1.00 94.06 72 LYS A O 1
ATOM 582 N N . ILE A 1 73 ? -2.572 -6.167 4.852 1.00 94.88 73 ILE A N 1
ATOM 583 C CA . ILE A 1 73 ? -2.999 -6.430 3.477 1.00 94.88 73 ILE A CA 1
ATOM 584 C C . ILE A 1 73 ? -3.787 -7.749 3.372 1.00 94.88 73 ILE A C 1
ATOM 586 O O . ILE A 1 73 ? -3.523 -8.681 4.133 1.00 94.88 73 ILE A O 1
ATOM 590 N N . PRO A 1 74 ? -4.754 -7.864 2.446 1.00 93.12 74 PRO A N 1
ATOM 591 C CA . PRO A 1 74 ? -5.381 -9.140 2.117 1.00 93.12 74 PRO A CA 1
ATOM 592 C C . PRO A 1 74 ? -4.383 -10.134 1.513 1.00 93.12 74 PRO A C 1
ATOM 594 O O . PRO A 1 74 ? -3.412 -9.742 0.874 1.00 93.12 74 PRO A O 1
ATOM 597 N N . GLU A 1 75 ? -4.683 -11.428 1.616 1.00 88.88 75 GLU A N 1
ATOM 598 C CA . GLU A 1 75 ? -3.840 -12.517 1.094 1.00 88.88 75 GLU A CA 1
ATOM 599 C C . GLU A 1 75 ? -3.511 -12.377 -0.401 1.00 88.88 75 GLU A C 1
ATOM 601 O O . GLU A 1 75 ? -2.399 -12.662 -0.837 1.00 88.88 75 GLU A O 1
ATOM 606 N N . LYS A 1 76 ? -4.473 -11.890 -1.191 1.00 88.25 76 LYS A N 1
ATOM 607 C CA . LYS A 1 76 ? -4.307 -11.707 -2.637 1.00 88.25 76 LYS A CA 1
ATOM 608 C C . LYS A 1 76 ? -3.550 -10.437 -3.009 1.00 88.25 76 LYS A C 1
ATOM 610 O O . LYS A 1 76 ? -3.282 -10.260 -4.195 1.00 88.25 76 LYS A O 1
ATOM 615 N N . PHE A 1 77 ? -3.258 -9.548 -2.065 1.00 91.94 77 PHE A N 1
ATOM 616 C CA . PHE A 1 77 ? -2.574 -8.289 -2.334 1.00 91.94 77 PHE A CA 1
ATOM 617 C C . PHE A 1 77 ? -1.071 -8.510 -2.461 1.00 91.94 77 PHE A C 1
ATOM 619 O O . PHE A 1 77 ? -0.478 -9.310 -1.739 1.00 91.94 77 PHE A O 1
ATOM 626 N N . VAL A 1 78 ? -0.447 -7.776 -3.374 1.00 92.00 78 VAL A N 1
ATOM 627 C CA . VAL A 1 78 ? 0.960 -7.976 -3.708 1.00 92.00 78 VAL A CA 1
ATOM 628 C C . VAL A 1 78 ? 1.776 -6.732 -3.389 1.00 92.00 78 VAL A C 1
ATOM 630 O O . VAL A 1 78 ? 1.402 -5.610 -3.720 1.00 92.00 78 VAL A O 1
ATOM 633 N N . LEU A 1 79 ? 2.918 -6.930 -2.732 1.00 92.75 79 LEU A N 1
ATOM 634 C CA . LEU A 1 79 ? 3.870 -5.858 -2.463 1.00 92.75 79 LEU A CA 1
ATOM 635 C C . LEU A 1 79 ? 5.000 -5.917 -3.481 1.00 92.75 79 LEU A C 1
ATOM 637 O O . LEU A 1 79 ? 5.589 -6.969 -3.726 1.00 92.75 79 LEU A O 1
ATOM 641 N N . SER A 1 80 ? 5.298 -4.758 -4.050 1.00 91.94 80 SER A N 1
ATOM 642 C CA . SER A 1 80 ? 6.351 -4.562 -5.033 1.00 91.94 80 SER A CA 1
ATOM 643 C C . SER A 1 80 ? 7.463 -3.724 -4.403 1.00 91.94 80 SER A C 1
ATOM 645 O O . SER A 1 80 ? 7.323 -2.519 -4.265 1.00 91.94 80 SER A O 1
ATOM 647 N N . ALA A 1 81 ? 8.558 -4.331 -3.952 1.00 89.44 81 ALA A N 1
ATOM 648 C CA . ALA A 1 8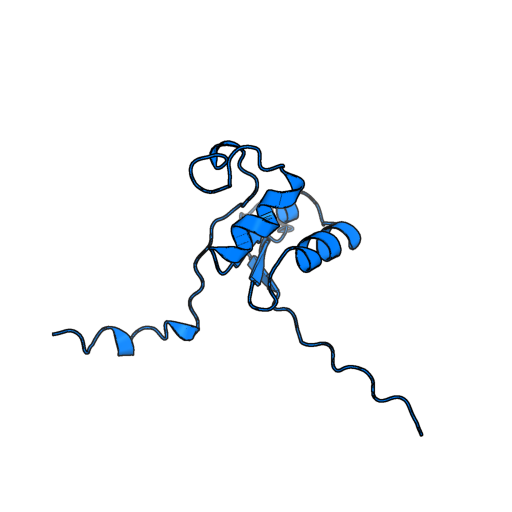1 ? 9.636 -3.603 -3.276 1.00 89.44 81 ALA A CA 1
ATOM 649 C C . ALA A 1 81 ? 10.707 -3.145 -4.268 1.00 89.44 81 ALA A C 1
ATOM 651 O O . ALA A 1 81 ? 11.204 -3.942 -5.070 1.00 89.44 81 ALA A O 1
ATOM 652 N N . LYS A 1 82 ? 11.110 -1.878 -4.178 1.00 87.25 82 LYS A N 1
ATOM 653 C CA . LYS A 1 82 ? 12.191 -1.331 -4.997 1.00 87.25 82 LYS A CA 1
ATOM 654 C C . LYS A 1 82 ? 13.550 -1.740 -4.459 1.00 87.25 82 LYS A C 1
ATOM 656 O O . LYS A 1 82 ? 13.813 -1.616 -3.261 1.00 87.25 82 LYS A O 1
ATOM 661 N N . LEU A 1 83 ? 14.423 -2.212 -5.340 1.00 80.12 83 LEU A N 1
ATOM 662 C CA . LEU A 1 83 ? 15.761 -2.651 -4.962 1.00 80.12 83 LEU A CA 1
ATOM 663 C C . LEU A 1 83 ? 16.793 -1.527 -5.032 1.00 80.12 83 LEU A C 1
ATOM 665 O O . LEU A 1 83 ? 16.817 -0.725 -5.964 1.00 80.12 83 LEU A O 1
ATOM 669 N N . GLN A 1 84 ? 17.703 -1.534 -4.060 1.00 68.69 84 GLN A N 1
ATOM 670 C CA . GLN A 1 84 ? 18.930 -0.745 -4.100 1.00 68.69 84 GLN A CA 1
ATOM 671 C C . GLN A 1 84 ? 19.886 -1.311 -5.167 1.00 68.69 84 GLN A C 1
ATOM 673 O O . GLN A 1 84 ? 20.262 -2.484 -5.121 1.00 68.69 84 GLN A O 1
ATOM 678 N N . SER A 1 85 ? 20.298 -0.482 -6.129 1.00 63.72 85 SER A N 1
ATOM 679 C CA . SER A 1 85 ? 21.373 -0.831 -7.066 1.00 63.72 85 SER A CA 1
ATOM 680 C C . SER A 1 85 ? 22.726 -0.430 -6.479 1.00 63.72 85 SER A C 1
ATOM 682 O O . SER A 1 85 ? 22.865 0.625 -5.862 1.00 63.72 85 SER A O 1
ATOM 684 N N . ARG A 1 86 ? 23.745 -1.274 -6.673 1.00 54.44 86 ARG A N 1
ATOM 685 C CA . ARG A 1 86 ? 25.118 -1.037 -6.192 1.00 54.44 86 ARG A CA 1
ATOM 686 C C . ARG A 1 86 ? 25.887 -0.035 -7.067 1.00 54.44 86 ARG A C 1
ATOM 688 O O . ARG A 1 86 ? 26.934 0.453 -6.653 1.00 54.44 86 ARG A O 1
ATOM 695 N N . SER A 1 87 ? 25.385 0.258 -8.264 1.00 54.59 87 SER A N 1
ATOM 696 C CA . SER A 1 87 ? 25.905 1.276 -9.178 1.00 54.59 87 SER A CA 1
ATOM 697 C C . SER A 1 87 ? 24.918 2.440 -9.262 1.00 54.59 87 SER A C 1
ATOM 699 O O . SER A 1 87 ? 23.708 2.240 -9.209 1.00 54.59 87 SER A O 1
ATOM 701 N N . SER A 1 88 ? 25.431 3.661 -9.427 1.00 52.41 88 SER A N 1
ATOM 702 C CA . SER A 1 88 ? 24.674 4.918 -9.566 1.00 52.41 88 SER A CA 1
ATOM 703 C C . SER A 1 88 ? 23.764 4.995 -10.804 1.00 52.41 88 SER A C 1
ATOM 705 O O . SER A 1 88 ? 23.254 6.064 -11.129 1.00 52.41 88 SER A O 1
ATOM 707 N N . GLU A 1 89 ? 23.576 3.888 -11.517 1.00 55.88 89 GLU A N 1
ATOM 708 C CA . GLU A 1 89 ? 22.654 3.782 -12.637 1.00 55.88 89 GLU A CA 1
ATOM 709 C C . GLU A 1 89 ? 21.303 3.286 -12.123 1.00 55.88 89 GLU A C 1
ATOM 711 O O . GLU A 1 89 ? 21.199 2.269 -11.432 1.00 55.88 89 GLU A O 1
ATOM 716 N N . GLN A 1 90 ? 20.262 4.046 -12.456 1.00 51.81 90 GLN A N 1
ATOM 717 C CA . GLN A 1 90 ? 18.887 3.860 -12.007 1.00 51.81 90 GLN A CA 1
ATOM 718 C C . GLN A 1 90 ? 18.270 2.570 -12.590 1.00 51.81 90 GLN A C 1
ATOM 720 O O . GLN A 1 90 ? 17.454 2.602 -13.510 1.00 51.81 90 GLN A O 1
ATOM 725 N N . CYS A 1 91 ? 18.645 1.403 -12.070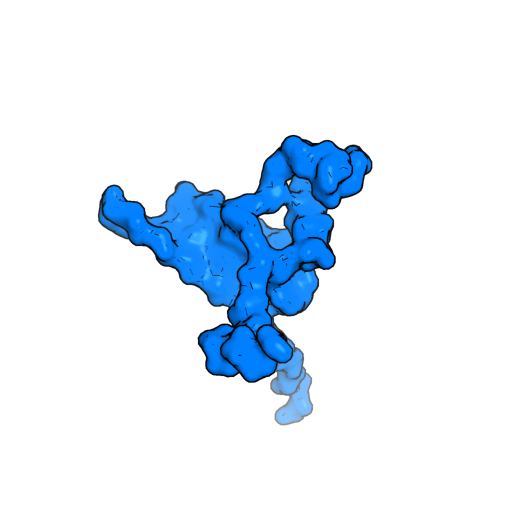 1.00 48.62 91 CYS A N 1
ATOM 726 C CA . CYS A 1 91 ? 17.956 0.154 -12.381 1.00 48.62 91 CYS A CA 1
ATOM 727 C C . CYS A 1 91 ? 16.643 0.087 -11.586 1.00 48.62 91 CYS A C 1
ATOM 729 O O . CYS A 1 91 ? 16.653 -0.159 -10.382 1.00 48.62 91 CYS A O 1
ATOM 731 N N . HIS A 1 92 ? 15.506 0.299 -12.259 1.00 53.56 92 HIS A N 1
ATOM 732 C CA . HIS A 1 92 ? 14.164 0.096 -11.697 1.00 53.56 92 HIS A CA 1
ATOM 733 C C . HIS A 1 92 ? 13.872 -1.404 -11.583 1.00 53.56 92 HIS A C 1
ATOM 735 O O . HIS A 1 92 ? 13.161 -1.979 -12.404 1.00 53.56 92 HIS A O 1
ATOM 741 N N . GLN A 1 93 ? 14.477 -2.057 -10.593 1.00 57.72 93 GLN A N 1
ATOM 742 C CA . GLN A 1 93 ? 14.165 -3.442 -10.264 1.00 57.72 93 GLN A CA 1
ATOM 743 C C . GLN A 1 93 ? 13.157 -3.483 -9.120 1.00 57.72 93 GLN A C 1
ATOM 745 O O . GLN A 1 93 ? 13.377 -2.906 -8.053 1.00 57.72 93 GLN A O 1
ATOM 750 N N . VAL A 1 94 ? 12.055 -4.183 -9.371 1.00 59.56 94 VAL A N 1
ATOM 751 C CA . VAL A 1 94 ? 10.958 -4.391 -8.433 1.00 59.56 94 VAL A CA 1
ATOM 752 C C . VAL A 1 94 ? 10.893 -5.877 -8.109 1.00 59.56 94 VAL A C 1
ATOM 754 O O . VAL A 1 94 ? 10.771 -6.702 -9.015 1.00 59.56 94 VAL A O 1
ATOM 757 N N . ILE A 1 95 ? 10.972 -6.229 -6.825 1.00 66.06 95 ILE A N 1
ATOM 758 C CA . ILE A 1 95 ? 10.642 -7.580 -6.366 1.00 66.06 95 ILE A CA 1
ATOM 759 C C . ILE A 1 95 ? 9.158 -7.616 -6.052 1.00 66.06 95 ILE A C 1
ATOM 761 O O . ILE A 1 95 ? 8.687 -6.905 -5.168 1.00 66.06 95 ILE A O 1
ATOM 765 N N . VAL A 1 96 ? 8.452 -8.495 -6.749 1.00 65.81 96 VAL A N 1
ATOM 766 C CA . VAL A 1 96 ? 7.065 -8.837 -6.464 1.00 65.81 96 VAL A CA 1
ATOM 767 C C . VAL A 1 96 ? 7.072 -9.973 -5.446 1.00 65.81 96 VAL A C 1
ATOM 769 O O . VAL A 1 96 ? 7.523 -11.077 -5.752 1.00 65.81 96 VAL A O 1
ATOM 772 N N . ALA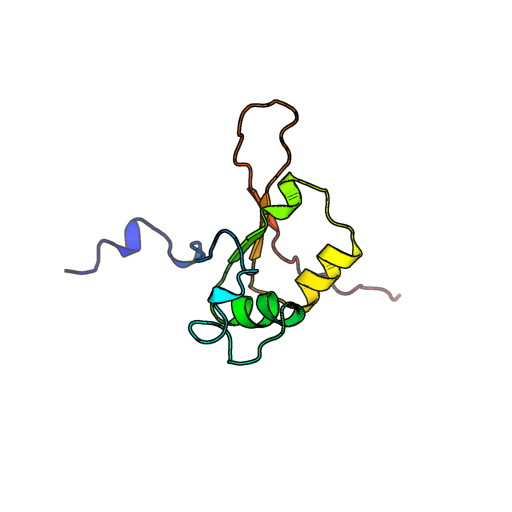 A 1 97 ? 6.624 -9.697 -4.224 1.00 60.22 97 ALA A N 1
ATOM 773 C CA . ALA A 1 97 ? 6.468 -10.715 -3.195 1.00 60.22 97 ALA A CA 1
ATOM 774 C C . ALA A 1 97 ? 4.998 -11.138 -3.123 1.00 60.22 97 ALA A C 1
ATOM 776 O O . ALA A 1 97 ? 4.130 -10.345 -2.755 1.00 60.22 97 ALA A O 1
ATOM 777 N N . GLU A 1 98 ? 4.730 -12.395 -3.467 1.00 56.88 98 GLU A N 1
ATOM 778 C CA . GLU A 1 98 ? 3.449 -13.041 -3.190 1.00 56.88 98 GLU A CA 1
ATOM 779 C C . GLU A 1 98 ? 3.539 -13.776 -1.851 1.00 56.88 98 GLU A C 1
ATOM 781 O O . GLU A 1 98 ? 4.551 -14.414 -1.541 1.00 56.88 98 GLU A O 1
ATOM 786 N N . GLN A 1 99 ? 2.481 -13.683 -1.043 1.00 50.81 99 GLN A N 1
ATOM 787 C CA . GLN A 1 99 ? 2.352 -14.520 0.143 1.00 50.81 99 GLN A CA 1
ATOM 788 C C . GLN A 1 99 ? 2.242 -15.975 -0.329 1.00 50.81 99 GLN A C 1
ATOM 790 O O . GLN A 1 99 ? 1.265 -16.350 -0.970 1.00 50.81 99 GLN A O 1
ATOM 795 N N . LYS A 1 100 ? 3.252 -16.803 -0.046 1.00 45.47 100 LYS A N 1
ATOM 796 C CA . LYS A 1 100 ? 3.075 -18.254 -0.139 1.00 45.47 100 LYS A CA 1
ATOM 797 C C . LYS A 1 100 ? 2.264 -18.701 1.068 1.00 45.47 100 LYS A C 1
ATOM 799 O O . LYS A 1 100 ? 2.642 -18.394 2.198 1.00 45.47 100 LYS A O 1
ATOM 804 N N . GLU A 1 101 ? 1.195 -19.454 0.824 1.00 43.22 101 GLU A N 1
ATOM 805 C CA . GLU A 1 101 ? 0.526 -20.227 1.866 1.00 43.22 101 GLU A CA 1
ATOM 806 C C . GLU A 1 101 ? 1.587 -21.052 2.604 1.00 43.22 101 GLU A C 1
ATOM 808 O O . GLU A 1 101 ? 2.305 -21.863 2.014 1.00 43.22 101 GLU A O 1
ATOM 813 N N . SER A 1 102 ? 1.743 -20.785 3.898 1.00 40.78 102 SER A N 1
ATOM 814 C CA . SER A 1 102 ? 2.556 -21.624 4.766 1.00 40.78 102 SER A CA 1
ATOM 815 C C . SER A 1 102 ? 1.813 -22.946 4.918 1.00 40.78 102 SER A C 1
ATOM 817 O O . SER A 1 102 ? 0.738 -22.973 5.523 1.00 40.78 102 SER A O 1
ATOM 819 N N . GLU A 1 103 ? 2.352 -24.027 4.346 1.00 41.91 103 GLU A N 1
ATOM 820 C CA . GLU A 1 103 ? 1.899 -25.386 4.636 1.00 41.91 103 GLU A CA 1
ATOM 821 C C . GLU A 1 103 ? 1.943 -25.571 6.159 1.00 41.91 103 GLU A C 1
ATOM 823 O O . GLU A 1 103 ? 3.007 -25.705 6.769 1.00 41.91 103 GLU A O 1
ATOM 828 N N . LYS A 1 104 ? 0.771 -25.494 6.803 1.00 41.59 104 LYS A N 1
ATOM 829 C CA . LYS A 1 104 ? 0.642 -25.724 8.241 1.00 41.59 104 LYS A CA 1
ATOM 830 C C . LYS A 1 104 ? 1.188 -27.114 8.544 1.00 41.59 104 LYS A C 1
ATOM 832 O O . LYS A 1 104 ? 0.743 -28.103 7.969 1.00 41.59 104 LYS A O 1
ATOM 837 N N . GLY A 1 105 ? 2.165 -27.138 9.446 1.00 38.00 105 GLY A N 1
ATOM 838 C CA . GLY A 1 105 ? 2.991 -28.291 9.758 1.00 38.00 105 GLY A CA 1
ATOM 839 C C . GLY A 1 105 ? 2.234 -29.604 9.934 1.00 38.00 105 GLY A C 1
ATOM 840 O O . GLY A 1 105 ? 1.282 -29.708 10.705 1.00 38.00 105 GLY A O 1
ATOM 841 N N . LEU A 1 106 ? 2.766 -30.636 9.285 1.00 33.91 106 LEU A N 1
ATOM 842 C CA . LEU A 1 106 ? 2.586 -32.011 9.711 1.00 33.91 106 LEU A CA 1
ATOM 843 C C . LEU A 1 106 ? 3.665 -32.328 10.759 1.00 33.91 106 LEU A C 1
ATOM 845 O O . LEU A 1 106 ? 4.794 -32.707 10.447 1.00 33.91 106 LEU A O 1
ATOM 849 N N . HIS A 1 107 ? 3.309 -32.156 12.027 1.00 38.50 107 HIS A N 1
ATOM 850 C CA . HIS A 1 107 ? 3.939 -32.859 13.140 1.00 38.50 107 HIS A CA 1
ATOM 851 C C . HIS A 1 107 ? 2.841 -33.580 13.906 1.00 38.50 107 HIS A C 1
ATOM 853 O O . HIS A 1 107 ? 2.133 -32.935 14.667 1.00 38.50 107 HIS A O 1
ATOM 859 N N . VAL A 1 108 ? 2.686 -34.884 13.654 1.00 36.59 108 VAL A N 1
ATOM 860 C CA . VAL A 1 108 ? 2.847 -35.965 14.649 1.00 36.59 108 VAL A CA 1
ATOM 861 C C . VAL A 1 108 ? 2.567 -37.329 14.005 1.00 36.59 108 VAL A C 1
ATOM 863 O O . VAL A 1 108 ? 1.437 -37.603 13.604 1.00 36.59 108 VAL A O 1
ATOM 866 N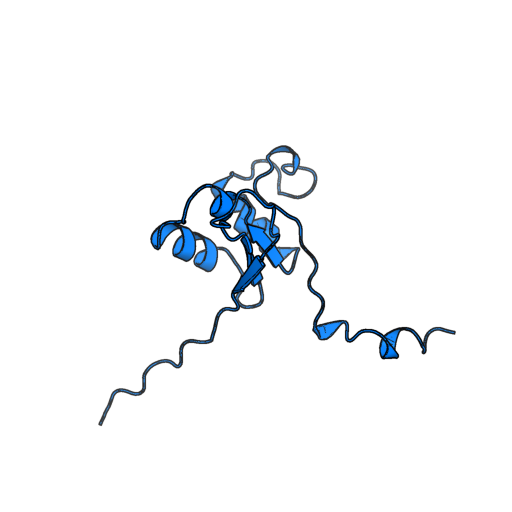 N . ALA A 1 109 ? 3.595 -38.175 13.941 1.00 35.44 109 ALA A N 1
ATOM 867 C CA . ALA A 1 109 ? 3.688 -39.465 14.638 1.00 35.44 109 ALA A CA 1
ATOM 868 C C . ALA A 1 109 ? 5.114 -40.006 14.470 1.00 35.44 109 ALA A C 1
ATOM 870 O O . ALA A 1 109 ? 5.575 -40.076 13.309 1.00 35.44 109 ALA A O 1
#

pLDDT: mean 79.23, std 19.89, range [33.91, 97.25]